Protein AF-A0A0Q6GQY9-F1 (afdb_monomer_lite)

Structure (mmCIF, N/CA/C/O backbone):
data_AF-A0A0Q6GQY9-F1
#
_entry.id   AF-A0A0Q6GQY9-F1
#
loop_
_atom_site.group_PDB
_atom_site.id
_atom_site.type_symbol
_atom_site.label_atom_id
_atom_site.label_alt_id
_atom_site.label_comp_id
_atom_site.label_asym_id
_atom_site.label_entity_id
_atom_site.label_seq_id
_atom_site.pdbx_PDB_ins_code
_atom_site.Cartn_x
_atom_site.Cartn_y
_atom_site.Cartn_z
_atom_site.occupancy
_atom_site.B_iso_or_equiv
_atom_site.auth_seq_id
_atom_site.auth_comp_id
_atom_site.auth_asym_id
_atom_site.auth_atom_id
_atom_site.pdbx_PDB_model_num
ATOM 1 N N . MET A 1 1 ? 18.303 17.965 27.113 1.00 44.97 1 MET A N 1
ATOM 2 C CA . MET A 1 1 ? 17.657 16.749 26.584 1.00 44.97 1 MET A CA 1
ATOM 3 C C . MET A 1 1 ? 16.379 16.577 27.371 1.00 44.97 1 MET A C 1
ATOM 5 O O . MET A 1 1 ? 16.443 16.211 28.535 1.00 44.97 1 MET A O 1
ATOM 9 N N . SER A 1 2 ? 15.270 17.053 26.813 1.00 42.22 2 SER A N 1
ATOM 10 C CA . SER A 1 2 ? 13.967 17.079 27.483 1.00 42.22 2 SER A CA 1
ATOM 11 C C . SER A 1 2 ? 13.309 15.706 27.412 1.00 42.22 2 SER A C 1
ATOM 13 O O . SER A 1 2 ? 13.347 15.083 26.358 1.00 42.22 2 SER A O 1
ATOM 15 N N . GLU A 1 3 ? 12.644 15.287 28.491 1.00 40.72 3 GLU A N 1
ATOM 16 C CA . GLU A 1 3 ? 11.861 14.038 28.625 1.00 40.72 3 GLU A CA 1
ATOM 17 C C . GLU A 1 3 ? 10.827 13.794 27.499 1.00 40.72 3 GLU A C 1
ATOM 19 O O . GLU A 1 3 ? 10.314 12.689 27.344 1.00 40.72 3 GLU A O 1
ATOM 24 N N . LEU A 1 4 ? 10.549 14.807 26.673 1.00 41.34 4 LEU A N 1
ATOM 25 C CA . LEU A 1 4 ? 9.731 14.721 25.461 1.00 41.34 4 LEU A CA 1
ATOM 26 C C . LEU A 1 4 ? 10.376 13.915 24.322 1.00 41.34 4 LEU A C 1
ATOM 28 O O . LEU A 1 4 ? 9.642 13.316 23.539 1.00 41.34 4 LEU A O 1
ATOM 32 N N . ASP A 1 5 ? 11.709 13.863 24.240 1.00 36.25 5 ASP A N 1
ATOM 33 C CA . ASP A 1 5 ? 12.399 13.062 23.218 1.00 36.25 5 ASP A CA 1
ATOM 34 C C . ASP A 1 5 ? 12.274 11.559 23.518 1.00 36.25 5 ASP A C 1
ATOM 36 O O . ASP A 1 5 ? 12.108 10.752 22.606 1.00 36.25 5 ASP A O 1
ATOM 40 N N . THR A 1 6 ? 12.232 11.184 24.800 1.00 40.25 6 THR A N 1
ATOM 41 C CA . THR A 1 6 ? 12.123 9.786 25.241 1.00 40.25 6 THR A CA 1
ATOM 42 C C . THR A 1 6 ? 10.719 9.211 25.012 1.00 40.25 6 THR A C 1
ATOM 44 O O . THR A 1 6 ? 10.574 8.058 24.616 1.00 40.25 6 THR A O 1
ATOM 47 N N . ILE A 1 7 ? 9.661 10.021 25.157 1.00 40.66 7 ILE A N 1
ATOM 48 C CA . ILE A 1 7 ? 8.266 9.582 24.922 1.00 40.66 7 ILE A CA 1
ATOM 49 C C . ILE A 1 7 ? 7.968 9.405 23.415 1.00 40.66 7 ILE A C 1
ATOM 51 O O . ILE A 1 7 ? 7.044 8.680 23.022 1.00 40.66 7 ILE A O 1
ATOM 55 N N . MET A 1 8 ? 8.766 10.028 22.540 1.00 41.31 8 MET A N 1
ATOM 56 C CA . MET A 1 8 ? 8.673 9.837 21.089 1.00 41.31 8 MET A CA 1
ATOM 57 C C . MET A 1 8 ? 9.398 8.578 20.589 1.00 41.31 8 MET A C 1
ATOM 59 O O . MET A 1 8 ? 9.052 8.083 19.513 1.00 41.31 8 MET A O 1
ATOM 63 N N . GLU A 1 9 ? 10.341 8.026 21.358 1.00 39.34 9 GLU A N 1
ATOM 64 C CA . GLU A 1 9 ? 11.052 6.789 21.007 1.00 39.34 9 GLU A CA 1
ATOM 65 C C . GLU A 1 9 ? 10.210 5.522 21.240 1.00 39.34 9 GLU A C 1
ATOM 67 O O . GLU A 1 9 ? 10.347 4.553 20.493 1.00 39.34 9 GLU A O 1
ATOM 72 N N . GLU A 1 10 ? 9.266 5.534 22.185 1.00 37.84 10 GLU A N 1
ATOM 73 C CA . GLU A 1 10 ? 8.525 4.325 22.587 1.00 37.84 10 GLU A CA 1
ATOM 74 C C . GLU A 1 10 ? 7.324 3.954 21.694 1.00 37.84 10 GLU A C 1
ATOM 76 O O . GLU A 1 10 ? 6.734 2.889 21.860 1.00 37.84 10 GLU A O 1
ATOM 81 N N . ASN A 1 11 ? 6.952 4.779 20.709 1.00 40.91 11 ASN A N 1
ATOM 82 C CA . ASN A 1 11 ? 5.720 4.566 19.929 1.00 40.91 11 ASN A CA 1
ATOM 83 C C . ASN A 1 11 ? 5.918 4.033 18.500 1.00 40.91 11 ASN A C 1
ATOM 85 O O . ASN A 1 11 ? 4.963 4.008 17.718 1.00 40.91 11 ASN A O 1
ATOM 89 N N . MET A 1 12 ? 7.126 3.607 18.123 1.00 41.91 12 MET A N 1
ATOM 90 C CA . MET A 1 12 ? 7.373 3.079 16.780 1.00 41.91 12 MET A CA 1
ATOM 91 C C . MET A 1 12 ? 7.487 1.560 16.774 1.00 41.91 12 MET A C 1
ATOM 93 O O . MET A 1 12 ? 8.549 0.986 16.998 1.00 41.91 12 MET A O 1
ATOM 97 N N . VAL A 1 13 ? 6.383 0.913 16.400 1.00 39.84 13 VAL A N 1
ATOM 98 C CA . VAL A 1 13 ? 6.387 -0.464 15.902 1.00 39.84 13 VAL A CA 1
ATOM 99 C C . VAL A 1 13 ? 7.125 -0.478 14.557 1.00 39.84 13 VAL A C 1
ATOM 101 O O . VAL A 1 13 ? 6.525 -0.426 13.487 1.00 39.84 13 VAL A O 1
ATOM 104 N N . CYS A 1 14 ? 8.456 -0.533 14.607 1.00 39.75 14 CYS A N 1
ATOM 105 C CA . CYS A 1 14 ? 9.290 -0.999 13.503 1.00 39.75 14 CYS A CA 1
ATOM 106 C C . CYS A 1 14 ? 9.229 -2.531 13.471 1.00 39.75 14 CYS A C 1
ATOM 108 O O . CYS A 1 14 ? 10.196 -3.213 13.793 1.00 39.75 14 CYS A O 1
ATOM 110 N N . ALA A 1 15 ? 8.073 -3.080 13.105 1.00 36.28 15 ALA A N 1
ATOM 111 C CA . ALA A 1 15 ? 8.015 -4.444 12.613 1.00 36.28 15 ALA A CA 1
ATOM 112 C C . ALA A 1 15 ? 8.167 -4.370 11.092 1.00 36.28 15 ALA A C 1
ATOM 114 O O . ALA A 1 15 ? 7.357 -3.743 10.408 1.00 36.28 15 ALA A O 1
ATOM 115 N N . THR A 1 16 ? 9.208 -4.995 10.551 1.00 36.69 16 THR A N 1
ATOM 116 C CA . THR A 1 16 ? 9.243 -5.350 9.131 1.00 36.69 16 THR A CA 1
ATOM 117 C C . THR A 1 16 ? 8.150 -6.394 8.925 1.00 36.69 16 THR A C 1
ATOM 119 O O . THR A 1 16 ? 8.356 -7.587 9.141 1.00 36.69 16 THR A O 1
ATOM 122 N N . VAL A 1 17 ? 6.934 -5.939 8.631 1.00 42.16 17 VAL A N 1
ATOM 123 C CA . VAL A 1 17 ? 5.772 -6.812 8.484 1.00 42.16 17 VAL A CA 1
ATOM 124 C C . VAL A 1 17 ? 5.821 -7.436 7.090 1.00 42.16 17 VAL A C 1
ATOM 126 O O . VAL A 1 17 ? 5.233 -6.921 6.149 1.00 42.16 17 VAL A O 1
ATOM 129 N N . HIS A 1 18 ? 6.494 -8.581 6.960 1.00 43.84 18 HIS A N 1
ATOM 130 C CA . HIS A 1 18 ? 6.278 -9.524 5.852 1.00 43.84 18 HIS A CA 1
ATOM 131 C C . HIS A 1 18 ? 4.963 -10.300 6.052 1.00 43.84 18 HIS A C 1
ATOM 133 O O . HIS A 1 18 ? 4.928 -11.523 5.938 1.00 43.84 18 HIS A O 1
ATOM 139 N N . ALA A 1 19 ? 3.888 -9.615 6.440 1.00 52.69 19 ALA A N 1
ATOM 140 C CA . ALA A 1 19 ? 2.579 -10.238 6.559 1.00 52.69 19 ALA A CA 1
ATOM 141 C C . ALA A 1 19 ? 1.789 -9.985 5.278 1.00 52.69 19 ALA A C 1
ATOM 143 O O . ALA A 1 19 ? 1.907 -8.917 4.674 1.00 52.69 19 ALA A O 1
ATOM 144 N N . GLN A 1 20 ? 0.974 -10.967 4.887 1.00 67.25 20 GLN A N 1
ATOM 145 C CA . GLN A 1 20 ? 0.004 -10.811 3.803 1.00 67.25 20 GLN A CA 1
ATOM 146 C C . GLN A 1 20 ? -0.780 -9.511 4.002 1.00 67.25 20 GLN A C 1
ATOM 148 O O . GLN A 1 20 ? -1.093 -9.141 5.138 1.00 67.25 20 GLN A O 1
ATOM 153 N N . HIS A 1 21 ? -1.121 -8.817 2.919 1.00 77.88 21 HIS A N 1
ATOM 154 C CA . HIS A 1 21 ? -1.737 -7.488 2.999 1.00 77.88 21 HIS A CA 1
ATOM 155 C C . HIS A 1 21 ? -3.007 -7.472 3.877 1.00 77.88 21 HIS A C 1
ATOM 157 O O . HIS A 1 21 ? -3.251 -6.500 4.593 1.00 77.88 21 HIS A O 1
ATOM 163 N N . ALA A 1 22 ? -3.755 -8.580 3.930 1.00 69.25 22 ALA A N 1
ATOM 164 C CA . ALA A 1 22 ? -4.897 -8.771 4.831 1.00 69.25 22 ALA A CA 1
ATOM 165 C C . ALA A 1 22 ? -4.525 -8.743 6.333 1.00 69.25 22 ALA A C 1
ATOM 167 O O . ALA A 1 22 ? -5.237 -8.154 7.155 1.00 69.25 22 ALA A O 1
ATOM 168 N N . ALA A 1 23 ? -3.391 -9.336 6.710 1.00 73.00 23 ALA A N 1
ATOM 169 C CA . ALA A 1 23 ? -2.864 -9.267 8.070 1.00 73.00 23 ALA A CA 1
ATOM 170 C C . ALA A 1 23 ? -2.389 -7.844 8.400 1.00 73.00 23 ALA A C 1
ATOM 172 O O . ALA A 1 23 ? -2.693 -7.331 9.476 1.00 73.00 23 ALA A O 1
ATOM 173 N N . THR A 1 24 ? -1.757 -7.151 7.448 1.00 79.56 24 THR A N 1
ATOM 174 C CA . THR A 1 24 ? -1.402 -5.728 7.591 1.00 79.56 24 THR A CA 1
ATOM 175 C C . THR A 1 24 ? -2.646 -4.855 7.785 1.00 79.56 24 THR A C 1
ATOM 177 O O . THR A 1 24 ? -2.669 -4.008 8.678 1.00 79.56 24 THR A O 1
ATOM 180 N N . ALA A 1 25 ? -3.728 -5.103 7.038 1.00 78.00 25 ALA A N 1
ATOM 181 C CA . ALA A 1 25 ? -4.999 -4.401 7.215 1.00 78.00 25 ALA A CA 1
ATOM 182 C C . ALA A 1 25 ? -5.585 -4.602 8.621 1.00 78.00 25 ALA A C 1
ATOM 184 O O . ALA A 1 25 ? -6.103 -3.658 9.220 1.00 78.00 25 ALA A O 1
ATOM 185 N N . THR A 1 26 ? -5.485 -5.822 9.151 1.00 80.19 26 THR A N 1
ATOM 186 C CA . THR A 1 26 ? -5.951 -6.175 10.499 1.00 80.19 26 THR A CA 1
ATOM 187 C C . THR A 1 26 ? -5.130 -5.462 11.569 1.00 80.19 26 THR A C 1
ATOM 189 O O . THR A 1 26 ? -5.703 -4.864 12.479 1.00 80.19 26 THR A O 1
ATOM 192 N N . THR A 1 27 ? -3.805 -5.431 11.419 1.00 80.88 27 THR A N 1
ATOM 193 C CA . THR A 1 27 ? -2.904 -4.685 12.308 1.00 80.88 27 THR A CA 1
ATOM 194 C C . THR A 1 27 ? -3.214 -3.191 12.300 1.00 80.88 27 THR A C 1
ATOM 196 O O . THR A 1 27 ? -3.293 -2.579 13.362 1.00 80.88 27 THR A O 1
ATOM 199 N N . ILE A 1 28 ? -3.467 -2.599 11.128 1.00 81.38 28 ILE A N 1
ATOM 200 C CA . ILE A 1 28 ? -3.863 -1.187 11.030 1.00 81.38 28 ILE A CA 1
ATOM 201 C C . ILE A 1 28 ? -5.198 -0.947 11.743 1.00 81.38 28 ILE A C 1
ATOM 203 O O . ILE A 1 28 ? -5.320 0.021 12.485 1.00 81.38 28 ILE A O 1
ATOM 207 N N . ARG A 1 29 ? -6.194 -1.828 11.583 1.00 79.06 29 ARG A N 1
ATOM 208 C CA . ARG A 1 29 ? -7.480 -1.704 12.298 1.00 79.06 29 ARG A CA 1
ATOM 209 C C . ARG A 1 29 ? -7.309 -1.795 13.810 1.00 79.06 29 ARG A C 1
ATOM 211 O O . ARG A 1 29 ? -7.881 -0.976 14.522 1.00 79.06 29 ARG A O 1
ATOM 218 N N . ALA A 1 30 ? -6.512 -2.749 14.288 1.00 79.44 30 ALA A N 1
ATOM 219 C CA . ALA A 1 30 ? -6.199 -2.883 15.708 1.00 79.44 30 ALA A CA 1
ATOM 220 C C . ALA A 1 30 ? -5.490 -1.627 16.241 1.00 79.44 30 ALA A C 1
ATOM 222 O O . ALA A 1 30 ? -5.863 -1.112 17.292 1.00 79.44 30 ALA A O 1
ATOM 223 N N . TYR A 1 31 ? -4.540 -1.079 15.476 1.00 74.06 31 TYR A N 1
ATOM 224 C CA . TYR A 1 31 ? -3.871 0.180 15.799 1.00 74.06 31 TYR A CA 1
ATOM 225 C C . TYR A 1 31 ? -4.860 1.350 15.885 1.00 74.06 31 TYR A C 1
ATOM 227 O O . TYR A 1 31 ? -4.841 2.095 16.857 1.00 74.06 31 TYR A O 1
ATOM 235 N N . LEU A 1 32 ? -5.758 1.504 14.909 1.00 74.19 32 LEU A N 1
ATOM 236 C CA . LEU A 1 32 ? -6.766 2.570 14.913 1.00 74.19 32 LEU A CA 1
ATOM 237 C C . LEU A 1 32 ? -7.766 2.437 16.069 1.00 74.19 32 LEU A C 1
ATOM 239 O O . LEU A 1 32 ? -8.248 3.451 16.558 1.00 74.19 32 LEU A O 1
ATOM 243 N N . ALA A 1 33 ? -8.084 1.212 16.495 1.00 71.12 33 ALA A N 1
ATOM 244 C CA . ALA A 1 33 ? -8.962 0.962 17.636 1.00 71.12 33 ALA A CA 1
ATOM 245 C C . ALA A 1 33 ? -8.277 1.258 18.983 1.00 71.12 33 ALA A C 1
ATOM 247 O O . ALA A 1 33 ? -8.936 1.710 19.916 1.00 71.12 33 ALA A O 1
ATOM 248 N N . ALA A 1 34 ? -6.966 1.010 19.084 1.00 70.88 34 ALA A N 1
ATOM 249 C CA . ALA A 1 34 ? -6.174 1.255 20.290 1.00 70.88 34 ALA A CA 1
ATOM 250 C C . ALA A 1 34 ? -5.635 2.696 20.396 1.00 70.88 34 ALA A C 1
ATOM 252 O O . ALA A 1 34 ? -5.304 3.155 21.489 1.00 70.88 34 ALA A O 1
ATOM 253 N N . HIS A 1 35 ? -5.527 3.413 19.274 1.00 72.31 35 HIS A N 1
ATOM 254 C CA . HIS A 1 35 ? -4.901 4.732 19.182 1.00 72.31 35 HIS A CA 1
ATOM 255 C C . HIS A 1 35 ? -5.790 5.765 18.461 1.00 72.31 35 HIS A C 1
ATOM 257 O O . HIS A 1 35 ? -6.995 5.614 18.302 1.00 72.31 35 HIS A O 1
ATOM 263 N N . ARG A 1 36 ? -5.170 6.880 18.064 1.00 64.38 36 ARG A N 1
ATOM 264 C CA . ARG A 1 36 ? -5.758 8.029 17.368 1.00 64.38 36 ARG A CA 1
ATOM 265 C C . ARG A 1 36 ? -6.047 7.689 15.890 1.00 64.38 36 ARG A C 1
ATOM 267 O O . ARG A 1 36 ? -5.093 7.432 15.149 1.00 64.38 36 ARG A O 1
ATOM 274 N N . PRO A 1 37 ? -7.315 7.707 15.432 1.00 60.66 37 PRO A N 1
ATOM 275 C CA . PRO A 1 37 ? -7.682 7.345 14.059 1.00 60.66 37 PRO A CA 1
ATOM 276 C C . PRO A 1 37 ? -7.248 8.373 13.000 1.00 60.66 37 PRO A C 1
ATOM 278 O O . PRO A 1 37 ? -7.272 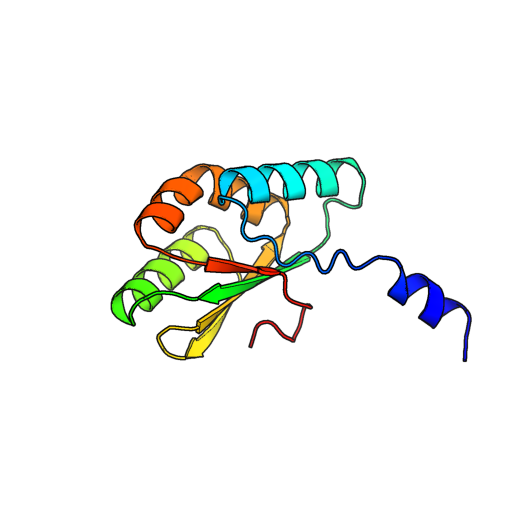8.085 11.805 1.00 60.66 37 PRO A O 1
ATOM 281 N N . ASP A 1 38 ? -6.837 9.563 13.436 1.00 65.44 38 ASP A N 1
ATOM 282 C CA . ASP A 1 38 ? -6.373 10.694 12.631 1.00 65.44 38 ASP A CA 1
ATOM 283 C C . ASP A 1 38 ? -4.900 10.594 12.204 1.00 65.44 38 ASP A C 1
ATOM 285 O O . ASP A 1 38 ? -4.403 11.460 11.483 1.00 65.44 38 ASP A O 1
ATOM 289 N N . ARG A 1 39 ? -4.177 9.539 12.605 1.00 72.56 39 ARG A N 1
ATOM 290 C CA . ARG A 1 39 ? -2.771 9.392 12.218 1.00 72.56 39 ARG A CA 1
ATOM 291 C C . ARG A 1 39 ? -2.609 9.004 10.750 1.00 72.56 39 ARG A C 1
ATOM 293 O O . ARG A 1 39 ? -3.160 8.018 10.256 1.00 72.56 39 ARG A O 1
ATOM 300 N N . ILE A 1 40 ? -1.771 9.787 10.083 1.00 85.31 40 ILE A N 1
ATOM 301 C CA . ILE A 1 40 ? -1.240 9.501 8.759 1.00 85.31 40 ILE A CA 1
ATOM 302 C C . ILE A 1 40 ? -0.183 8.397 8.871 1.00 85.31 40 ILE A C 1
ATOM 304 O O . ILE A 1 40 ? 0.720 8.473 9.705 1.00 85.31 40 ILE A O 1
ATOM 308 N N . LEU A 1 41 ? -0.302 7.381 8.021 1.00 86.50 41 LEU A N 1
ATOM 309 C CA . LEU A 1 41 ? 0.644 6.281 7.885 1.00 86.50 41 LEU A CA 1
ATOM 310 C C . LEU A 1 41 ? 1.365 6.385 6.544 1.00 86.50 41 LEU A C 1
ATOM 312 O O . LEU A 1 41 ? 0.759 6.720 5.519 1.00 86.50 41 LEU A O 1
ATOM 316 N N . SER A 1 42 ? 2.646 6.034 6.557 1.00 88.81 42 SER A N 1
ATOM 317 C CA . SER A 1 42 ? 3.488 6.003 5.369 1.00 88.81 42 SER A CA 1
ATOM 318 C C . SER A 1 42 ? 4.041 4.600 5.146 1.00 88.81 42 SER A C 1
ATOM 320 O O . SER A 1 42 ? 4.456 3.930 6.091 1.00 88.81 42 SER A O 1
ATOM 322 N N . PHE A 1 43 ? 4.081 4.177 3.885 1.00 89.12 43 PHE A N 1
ATOM 323 C CA . PHE A 1 43 ? 4.674 2.913 3.463 1.00 89.12 43 PHE A CA 1
ATOM 324 C C . PHE A 1 43 ? 5.630 3.140 2.294 1.00 89.12 43 PHE A C 1
ATOM 326 O O . PHE A 1 43 ? 5.384 3.980 1.427 1.00 89.12 43 PHE A O 1
ATOM 333 N N . LYS A 1 44 ? 6.713 2.364 2.270 1.00 90.38 44 LYS A N 1
ATOM 334 C CA . LYS A 1 44 ? 7.490 2.088 1.063 1.00 90.38 44 LYS A CA 1
ATOM 335 C C . LYS A 1 44 ? 6.856 0.904 0.356 1.00 90.38 44 LYS A C 1
ATOM 337 O O . LYS A 1 44 ? 6.601 -0.121 0.988 1.00 90.38 44 LYS A O 1
ATOM 342 N N . ILE A 1 45 ? 6.622 1.058 -0.935 1.00 91.56 45 ILE A N 1
ATOM 343 C CA . ILE A 1 45 ? 6.059 0.042 -1.805 1.00 91.56 45 ILE A CA 1
ATOM 344 C C . ILE A 1 45 ? 7.112 -0.351 -2.836 1.00 91.56 45 ILE A C 1
ATOM 346 O O . ILE A 1 45 ? 7.586 0.494 -3.599 1.00 91.56 45 ILE A O 1
ATOM 350 N N . SER A 1 46 ? 7.460 -1.633 -2.853 1.00 91.75 46 SER A N 1
ATOM 351 C CA . SER A 1 46 ? 8.359 -2.228 -3.839 1.00 91.75 46 SER A CA 1
ATOM 352 C C . SER A 1 46 ? 7.559 -3.090 -4.804 1.00 91.75 46 SER A C 1
ATOM 354 O O . SER A 1 46 ? 6.718 -3.883 -4.383 1.00 91.75 46 SER A O 1
ATOM 356 N N . THR A 1 47 ? 7.835 -2.951 -6.095 1.00 92.56 47 THR A N 1
ATOM 357 C CA . THR A 1 47 ? 7.180 -3.713 -7.168 1.00 92.56 47 THR A CA 1
ATOM 358 C C . THR A 1 47 ? 8.213 -4.531 -7.951 1.00 92.56 47 THR A C 1
ATOM 360 O O . THR A 1 47 ? 9.390 -4.166 -7.958 1.00 92.56 47 THR A O 1
ATOM 363 N N . PRO A 1 48 ? 7.826 -5.647 -8.599 1.00 91.12 48 PRO A N 1
ATOM 364 C CA . PRO A 1 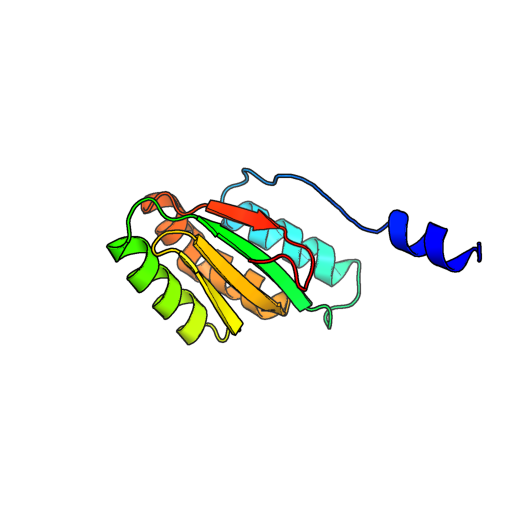48 ? 8.774 -6.526 -9.293 1.00 91.12 48 PRO A CA 1
ATOM 365 C C . PRO A 1 48 ? 9.214 -6.009 -10.672 1.00 91.12 48 PRO A C 1
ATOM 367 O O . PRO A 1 48 ? 10.194 -6.506 -11.222 1.00 91.12 48 PRO A 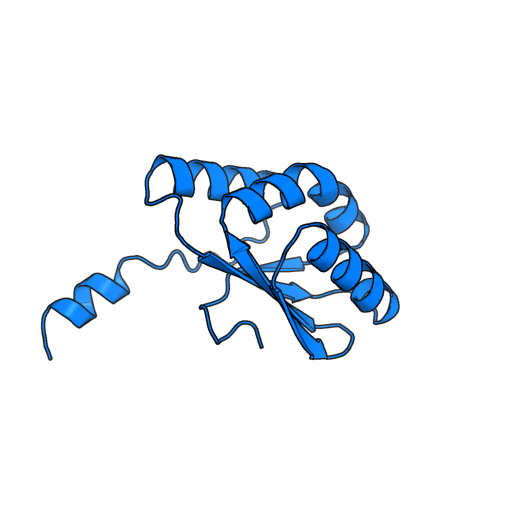O 1
ATOM 370 N N . SER A 1 49 ? 8.519 -5.020 -11.241 1.00 92.88 49 SER A N 1
ATOM 371 C CA . SER A 1 49 ? 8.863 -4.400 -12.525 1.00 92.88 49 SER A CA 1
ATOM 372 C C . SER A 1 49 ? 8.318 -2.974 -12.627 1.00 92.88 49 SER A C 1
ATOM 374 O O . SER A 1 49 ? 7.435 -2.588 -11.864 1.00 92.88 49 SER A O 1
ATOM 376 N N . ALA A 1 50 ? 8.813 -2.199 -13.598 1.00 91.81 50 ALA A N 1
ATOM 377 C CA . ALA A 1 50 ? 8.335 -0.839 -13.860 1.00 91.81 50 ALA A CA 1
ATOM 378 C C . ALA A 1 50 ? 6.845 -0.791 -14.251 1.00 91.81 50 ALA A C 1
ATOM 380 O O . ALA A 1 50 ? 6.118 0.064 -13.755 1.00 91.81 50 ALA A O 1
ATOM 381 N N . ASP A 1 51 ? 6.368 -1.745 -15.059 1.00 94.06 51 ASP A N 1
ATOM 382 C CA . ASP A 1 51 ? 4.948 -1.830 -15.440 1.00 94.06 51 ASP A CA 1
ATOM 383 C C . ASP A 1 51 ? 4.049 -2.055 -14.217 1.00 94.06 51 ASP A C 1
ATOM 385 O O . ASP A 1 51 ? 2.972 -1.467 -14.098 1.00 94.06 51 ASP A O 1
ATOM 389 N N . MET A 1 52 ? 4.507 -2.887 -13.275 1.00 93.38 52 MET A N 1
ATOM 390 C CA . MET A 1 52 ? 3.812 -3.083 -12.003 1.00 93.38 52 MET A CA 1
ATOM 391 C C . MET A 1 52 ? 3.922 -1.849 -11.106 1.00 93.38 52 MET A C 1
ATOM 393 O O . MET A 1 52 ? 2.980 -1.560 -10.375 1.00 93.38 52 MET A O 1
ATOM 397 N N . GLY A 1 53 ? 5.020 -1.094 -11.191 1.00 92.50 53 GLY A N 1
ATOM 398 C CA . GLY A 1 53 ? 5.154 0.231 -10.589 1.00 92.50 53 GLY A CA 1
ATOM 399 C C . GLY A 1 53 ? 4.074 1.197 -11.077 1.00 92.50 53 GLY A C 1
ATOM 400 O O . GLY A 1 53 ? 3.356 1.781 -10.270 1.00 92.50 53 GLY A O 1
ATOM 401 N N . ASP A 1 54 ? 3.884 1.306 -12.392 1.00 94.44 54 ASP A N 1
ATOM 402 C CA . ASP A 1 54 ? 2.858 2.166 -12.997 1.00 94.44 54 ASP A CA 1
ATOM 403 C C . ASP A 1 54 ? 1.434 1.733 -12.661 1.00 94.44 54 ASP A C 1
ATOM 405 O O . ASP A 1 54 ? 0.557 2.577 -12.456 1.00 94.44 54 ASP A O 1
ATOM 409 N N . TRP A 1 55 ? 1.189 0.426 -12.611 1.00 94.44 55 TRP A N 1
ATOM 410 C CA . TRP A 1 55 ? -0.090 -0.115 -12.172 1.00 94.44 55 TRP A CA 1
ATOM 411 C C . TRP A 1 55 ? -0.350 0.184 -10.689 1.00 94.44 55 TRP A C 1
ATOM 413 O O . TRP A 1 55 ? -1.413 0.696 -10.336 1.00 94.44 55 TRP A O 1
ATOM 423 N N . CYS A 1 56 ? 0.637 -0.079 -9.829 1.00 93.25 56 CYS A N 1
ATOM 424 C CA . CYS A 1 56 ? 0.531 0.140 -8.391 1.00 93.25 56 CYS A CA 1
ATOM 425 C C . CYS A 1 56 ? 0.350 1.623 -8.059 1.00 93.25 56 CYS A C 1
ATOM 427 O O . CYS A 1 56 ? -0.406 1.961 -7.154 1.00 93.25 56 CYS A O 1
ATOM 429 N N . GLU A 1 57 ? 1.012 2.517 -8.791 1.00 93.81 57 GLU A N 1
ATOM 430 C CA . GLU A 1 57 ? 0.839 3.954 -8.614 1.00 93.81 57 GLU A CA 1
ATOM 431 C C . GLU A 1 57 ? -0.602 4.393 -8.873 1.00 93.81 57 GLU A C 1
ATOM 433 O O . GLU A 1 57 ? -1.175 5.114 -8.059 1.00 93.81 57 GLU A O 1
ATOM 438 N N . ARG A 1 58 ? -1.214 3.914 -9.963 1.00 94.94 58 ARG A N 1
ATOM 439 C CA . ARG A 1 58 ? -2.618 4.218 -10.276 1.00 94.94 58 ARG A CA 1
ATOM 440 C C . ARG A 1 58 ? -3.553 3.687 -9.198 1.00 94.94 58 ARG A C 1
ATOM 442 O O . ARG A 1 58 ? -4.381 4.435 -8.696 1.00 94.94 58 ARG A O 1
ATOM 449 N N . LEU A 1 59 ? -3.352 2.436 -8.782 1.00 94.50 59 LEU A N 1
ATOM 450 C CA . LEU A 1 59 ? -4.126 1.813 -7.708 1.00 94.50 59 LEU A CA 1
ATOM 451 C C . LEU A 1 59 ? -4.093 2.641 -6.412 1.00 94.50 59 LEU A C 1
ATOM 453 O O . LEU A 1 59 ? -5.119 2.850 -5.768 1.00 94.50 59 LEU A O 1
ATOM 457 N N . LEU A 1 60 ? -2.904 3.113 -6.030 1.00 94.31 60 LEU A N 1
ATOM 458 C CA . LEU A 1 60 ? -2.702 3.940 -4.842 1.00 94.31 60 LEU A CA 1
ATOM 459 C C . LEU A 1 60 ? -3.366 5.317 -4.998 1.00 94.31 60 LEU A C 1
ATOM 461 O O . LEU A 1 60 ? -4.020 5.787 -4.066 1.00 94.31 60 LEU A O 1
ATOM 465 N N . ALA A 1 61 ? -3.242 5.944 -6.170 1.00 93.88 61 ALA A N 1
ATOM 466 C CA . ALA A 1 61 ? -3.821 7.254 -6.451 1.00 93.88 61 ALA A CA 1
ATOM 467 C C . ALA A 1 61 ? -5.355 7.210 -6.397 1.00 93.88 61 ALA A C 1
ATOM 469 O O . ALA A 1 61 ? -5.970 8.055 -5.746 1.00 93.88 61 ALA A O 1
ATOM 470 N N . ASP A 1 62 ? -5.959 6.183 -7.000 1.00 94.69 62 ASP A N 1
ATOM 471 C CA . ASP A 1 62 ? -7.411 5.970 -7.021 1.00 94.69 62 ASP A CA 1
ATOM 472 C C . ASP A 1 62 ? -7.979 5.745 -5.611 1.00 94.69 62 ASP A C 1
ATOM 474 O O . ASP A 1 62 ? -9.105 6.142 -5.306 1.00 94.69 62 ASP A O 1
ATOM 478 N N . ALA A 1 63 ? -7.181 5.159 -4.715 1.00 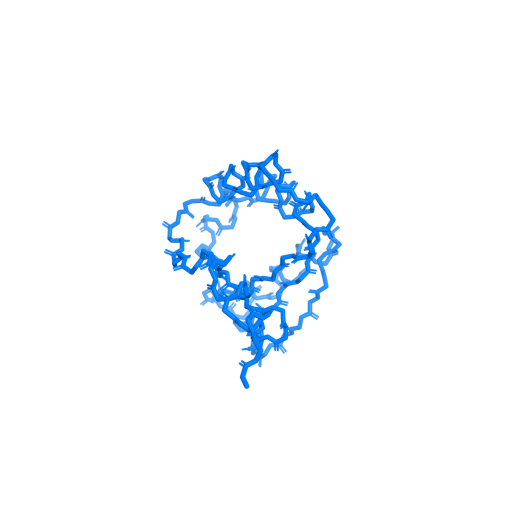91.81 63 ALA A N 1
ATOM 479 C CA . ALA A 1 63 ? -7.530 4.995 -3.308 1.00 91.81 63 ALA A CA 1
ATOM 480 C C . ALA A 1 63 ? -7.338 6.273 -2.466 1.00 91.81 63 ALA A C 1
ATOM 482 O O . ALA A 1 63 ? -7.661 6.273 -1.276 1.00 91.81 63 ALA A O 1
ATOM 483 N N . GLY A 1 64 ? -6.828 7.361 -3.051 1.00 92.56 64 GLY A N 1
ATOM 484 C CA . GLY A 1 64 ? -6.563 8.622 -2.356 1.00 92.56 64 GLY A CA 1
ATOM 485 C C . GLY A 1 64 ? -5.256 8.628 -1.558 1.00 92.56 64 GLY A C 1
ATOM 486 O O . GLY A 1 64 ? -5.125 9.386 -0.594 1.00 92.56 64 GLY A O 1
ATOM 487 N N . VAL A 1 65 ? -4.291 7.779 -1.921 1.00 93.62 65 VAL A N 1
ATOM 488 C CA . VAL A 1 65 ? -2.953 7.777 -1.319 1.00 93.62 65 VAL A CA 1
ATOM 489 C C . VAL A 1 65 ? -2.101 8.868 -1.966 1.00 93.62 65 VAL A C 1
ATOM 491 O O . VAL A 1 65 ? -1.985 8.942 -3.187 1.00 93.62 65 VAL A O 1
ATOM 494 N N . SER A 1 66 ? -1.457 9.700 -1.146 1.00 93.44 66 SER A N 1
ATOM 495 C CA . SER A 1 66 ? -0.454 10.649 -1.630 1.00 93.44 66 SER A CA 1
ATOM 496 C C . SER A 1 66 ? 0.826 9.903 -1.992 1.00 93.44 66 SER A C 1
ATOM 498 O O . SER A 1 66 ? 1.378 9.168 -1.166 1.00 93.44 66 SER A O 1
ATOM 500 N N . ILE A 1 67 ? 1.282 10.082 -3.229 1.00 92.75 67 ILE A N 1
ATOM 501 C CA . ILE A 1 67 ? 2.350 9.290 -3.835 1.00 92.75 67 ILE A CA 1
ATOM 502 C C . ILE A 1 67 ? 3.611 10.124 -4.020 1.00 92.75 67 ILE A C 1
ATOM 504 O O . ILE A 1 67 ? 3.573 11.275 -4.456 1.00 92.75 67 ILE A O 1
ATOM 508 N N . ARG A 1 68 ? 4.754 9.494 -3.761 1.00 89.88 68 ARG A N 1
ATOM 509 C CA . ARG A 1 68 ? 6.072 9.986 -4.149 1.00 89.88 68 ARG A CA 1
ATOM 510 C C . ARG A 1 68 ? 6.861 8.860 -4.801 1.00 89.88 68 ARG A C 1
ATOM 512 O O . ARG A 1 68 ? 7.279 7.932 -4.118 1.00 89.88 68 ARG A O 1
ATOM 519 N N . ARG A 1 69 ? 7.097 8.941 -6.107 1.00 86.44 69 ARG A N 1
ATOM 520 C CA . ARG A 1 69 ? 7.927 7.959 -6.815 1.00 86.44 69 ARG A CA 1
ATOM 521 C C . ARG A 1 69 ? 9.412 8.280 -6.623 1.00 86.44 69 ARG A C 1
ATOM 523 O O . ARG A 1 69 ? 9.838 9.395 -6.918 1.00 86.44 69 ARG A O 1
ATOM 530 N N . THR A 1 70 ? 10.191 7.303 -6.160 1.00 84.44 70 THR A N 1
ATOM 531 C CA . THR A 1 70 ? 11.660 7.420 -6.055 1.00 84.44 70 THR A CA 1
ATOM 532 C C . THR A 1 70 ? 12.351 6.753 -7.238 1.00 84.44 70 THR A C 1
ATOM 534 O O 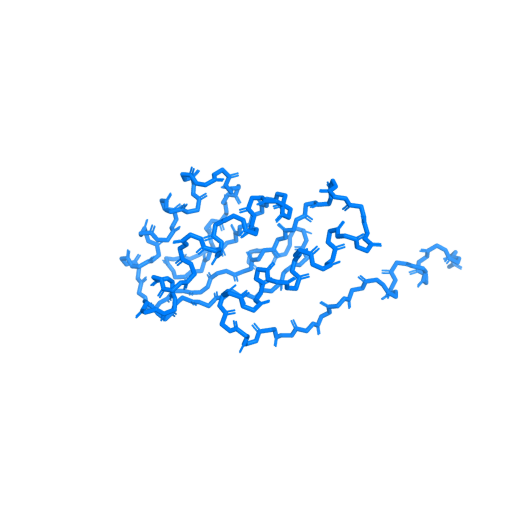. THR A 1 70 ? 13.365 7.241 -7.731 1.00 84.44 70 THR A O 1
ATOM 537 N N . SER A 1 71 ? 11.803 5.637 -7.719 1.00 88.62 71 SER A N 1
ATOM 538 C CA . SER A 1 71 ? 12.281 4.936 -8.911 1.00 88.62 71 SER A CA 1
ATOM 539 C C . SER A 1 71 ? 11.111 4.223 -9.600 1.00 88.62 71 SER A C 1
ATOM 541 O O . SER A 1 71 ? 10.034 4.135 -9.010 1.00 88.62 71 SER A O 1
ATOM 543 N N . PRO A 1 72 ? 11.288 3.676 -10.817 1.00 88.31 72 PRO A N 1
ATOM 544 C CA . PRO A 1 72 ? 10.224 2.938 -11.502 1.00 88.31 72 PRO A CA 1
ATOM 545 C C . PRO A 1 72 ? 9.639 1.771 -10.695 1.00 88.31 72 PRO A C 1
ATOM 547 O O . PRO A 1 72 ? 8.518 1.362 -10.956 1.00 88.31 72 PRO A O 1
ATOM 550 N N . MET A 1 73 ? 10.386 1.235 -9.724 1.00 90.62 73 MET A N 1
ATOM 551 C CA . MET A 1 73 ? 9.974 0.079 -8.922 1.00 90.62 73 MET A CA 1
ATOM 552 C C . MET A 1 73 ? 9.717 0.412 -7.447 1.00 90.62 73 MET A C 1
ATOM 554 O O . MET A 1 73 ? 9.268 -0.464 -6.707 1.00 90.62 73 MET A O 1
ATOM 558 N N . LEU A 1 74 ? 10.011 1.644 -7.014 1.00 90.00 74 LEU A N 1
ATOM 559 C CA . LEU A 1 74 ? 9.935 2.075 -5.617 1.00 90.00 74 LEU A CA 1
ATOM 560 C C . LEU A 1 74 ? 9.068 3.323 -5.474 1.00 90.00 74 LEU A C 1
ATOM 562 O O . LEU A 1 74 ? 9.388 4.397 -5.997 1.00 90.00 74 LEU A O 1
ATOM 566 N N . ILE A 1 75 ? 7.992 3.168 -4.710 1.00 91.69 75 ILE A N 1
ATOM 567 C CA . ILE A 1 75 ? 6.972 4.187 -4.494 1.00 91.69 75 ILE A CA 1
ATOM 568 C C . ILE A 1 75 ? 6.818 4.422 -2.992 1.00 91.69 75 ILE A C 1
ATOM 570 O O . ILE A 1 75 ? 6.692 3.484 -2.213 1.00 91.69 75 ILE A O 1
ATOM 574 N N . GLY A 1 76 ? 6.798 5.680 -2.575 1.00 91.12 76 GLY A N 1
ATOM 575 C CA . GLY A 1 76 ? 6.347 6.088 -1.254 1.00 91.12 76 GLY A CA 1
ATOM 576 C C . GLY A 1 76 ? 4.860 6.421 -1.281 1.00 91.12 76 GLY A C 1
ATOM 577 O O . GLY A 1 76 ? 4.428 7.222 -2.106 1.00 91.12 76 GLY A O 1
ATOM 578 N N . GLY A 1 77 ? 4.082 5.839 -0.371 1.00 92.12 77 GLY A N 1
ATOM 579 C CA . GLY A 1 77 ? 2.657 6.124 -0.207 1.00 92.12 77 GLY A CA 1
ATOM 580 C C . GLY A 1 77 ? 2.369 6.689 1.177 1.00 92.12 77 GLY A C 1
ATOM 581 O O . GLY A 1 77 ? 2.903 6.195 2.169 1.00 92.12 77 GLY A O 1
ATOM 582 N N . THR A 1 78 ? 1.525 7.715 1.267 1.00 91.06 78 THR A N 1
ATOM 583 C CA . THR A 1 78 ? 1.094 8.315 2.536 1.00 91.06 78 THR A CA 1
ATOM 584 C C . THR A 1 78 ? -0.413 8.561 2.537 1.00 91.06 78 THR A C 1
ATOM 586 O O . THR A 1 78 ? -0.936 9.212 1.637 1.00 91.06 78 THR A O 1
ATOM 589 N N . ALA A 1 79 ? -1.116 8.043 3.545 1.00 90.25 79 ALA A N 1
ATOM 590 C CA . ALA A 1 79 ? -2.568 8.177 3.684 1.00 90.25 79 ALA A CA 1
ATOM 591 C C . ALA A 1 79 ? -3.014 7.951 5.136 1.00 90.25 79 ALA A C 1
ATOM 593 O O . ALA A 1 79 ? -2.218 7.540 5.981 1.00 90.25 79 ALA A O 1
ATOM 594 N N . SER A 1 80 ? -4.290 8.190 5.443 1.00 88.44 80 SER A N 1
ATOM 595 C CA . SER A 1 80 ? -4.848 7.819 6.749 1.00 88.44 80 SER A CA 1
ATOM 596 C C . SER A 1 80 ? -4.891 6.297 6.922 1.00 88.44 80 SER A C 1
ATOM 598 O O . SER A 1 80 ? -4.953 5.540 5.948 1.00 88.44 80 SER A O 1
ATOM 600 N N . GLY A 1 81 ? -4.911 5.823 8.170 1.00 85.38 81 GLY A N 1
ATOM 601 C CA . GLY A 1 81 ? -5.044 4.387 8.428 1.00 85.38 81 GLY A CA 1
ATOM 602 C C . GLY A 1 81 ? -6.341 3.782 7.870 1.00 85.38 81 GLY A C 1
ATOM 603 O O . GLY A 1 81 ? -6.341 2.626 7.457 1.00 85.38 81 GLY A O 1
ATOM 604 N N . GLN A 1 82 ? -7.434 4.553 7.797 1.00 86.62 82 GLN A N 1
ATOM 605 C CA . GLN A 1 82 ? -8.690 4.090 7.191 1.00 86.62 82 GLN A CA 1
ATOM 606 C C . GLN A 1 82 ? -8.535 3.814 5.691 1.00 86.62 82 GLN A C 1
ATOM 608 O O . GLN A 1 82 ? -8.989 2.772 5.219 1.00 86.62 82 GLN A O 1
ATOM 613 N N . VAL A 1 83 ? -7.853 4.706 4.963 1.00 90.69 83 VAL A N 1
ATOM 614 C CA . VAL A 1 83 ? -7.560 4.528 3.532 1.00 90.69 83 VAL A CA 1
ATOM 615 C C . VAL A 1 83 ? -6.707 3.281 3.316 1.00 90.69 83 VAL A C 1
ATOM 617 O O . VAL A 1 83 ? -7.086 2.416 2.529 1.00 90.69 83 VAL A O 1
ATOM 620 N N . TRP A 1 84 ? -5.617 3.127 4.076 1.00 90.31 84 TRP A N 1
ATOM 621 C CA . TRP A 1 84 ? -4.772 1.933 3.989 1.00 90.31 84 TRP A CA 1
ATOM 622 C C . TRP A 1 84 ? -5.529 0.650 4.314 1.00 90.31 84 TRP A C 1
ATOM 624 O O . TRP A 1 84 ? -5.412 -0.336 3.595 1.00 90.31 84 TRP A O 1
ATOM 634 N N . SER A 1 85 ? -6.335 0.654 5.376 1.00 87.44 85 SER A N 1
ATOM 635 C CA . SER A 1 85 ? -7.111 -0.521 5.761 1.00 87.44 85 SER A CA 1
ATOM 636 C C . SER A 1 85 ? -8.110 -0.929 4.680 1.00 87.44 85 SER A C 1
ATOM 638 O O . SER A 1 85 ? -8.239 -2.118 4.395 1.00 87.44 85 SER A O 1
ATOM 640 N N . LYS A 1 86 ? -8.801 0.040 4.068 1.00 89.69 86 LYS A N 1
ATOM 641 C CA . LYS A 1 86 ? -9.733 -0.220 2.969 1.00 89.69 86 LYS A CA 1
ATOM 642 C C . LYS A 1 86 ? -9.001 -0.791 1.755 1.00 89.69 86 LYS A C 1
ATOM 644 O O . LYS A 1 86 ? -9.354 -1.875 1.302 1.00 89.69 86 LYS A O 1
ATOM 649 N N . LEU A 1 87 ? -7.944 -0.114 1.302 1.00 92.19 87 LEU A N 1
ATOM 650 C CA . LEU A 1 87 ? -7.139 -0.537 0.155 1.00 92.19 87 LEU A CA 1
ATOM 651 C C . LEU A 1 87 ? -6.613 -1.966 0.330 1.00 92.19 87 LEU A C 1
ATOM 653 O O . LEU A 1 87 ? -6.751 -2.789 -0.566 1.00 92.19 87 LEU A O 1
ATOM 657 N N . LEU A 1 88 ? -6.035 -2.280 1.490 1.00 90.56 88 LEU A N 1
ATOM 658 C CA . LEU A 1 88 ? -5.432 -3.589 1.740 1.00 90.56 88 LEU A CA 1
ATOM 659 C C . LEU A 1 88 ? -6.461 -4.716 1.839 1.00 90.56 88 LEU A C 1
ATOM 661 O O . LEU A 1 88 ? -6.136 -5.857 1.525 1.00 90.56 88 LEU A O 1
ATOM 665 N N . VAL A 1 89 ? -7.695 -4.419 2.251 1.00 88.12 89 VAL A N 1
ATOM 666 C CA . VAL A 1 89 ? -8.778 -5.410 2.218 1.00 88.12 89 VAL A CA 1
ATOM 667 C C . VAL A 1 89 ? -9.305 -5.622 0.806 1.00 88.12 89 VAL A C 1
ATOM 669 O O . VAL A 1 89 ? -9.559 -6.759 0.428 1.00 88.12 89 VAL A O 1
ATOM 672 N N . GLU A 1 90 ? -9.462 -4.557 0.025 1.00 89.75 90 GLU A N 1
ATOM 673 C CA . GLU A 1 90 ? -10.034 -4.649 -1.322 1.00 89.75 90 GLU A CA 1
ATOM 674 C C . GLU A 1 90 ? -9.029 -5.177 -2.354 1.00 89.75 90 GLU A C 1
ATOM 676 O O . GLU A 1 90 ? -9.407 -5.898 -3.272 1.00 89.75 90 GLU A O 1
ATOM 681 N N . GLN A 1 91 ? -7.751 -4.823 -2.209 1.00 90.75 91 GLN A N 1
ATOM 682 C CA . GLN A 1 91 ? -6.724 -5.016 -3.238 1.00 90.75 91 GLN A CA 1
ATOM 683 C C . GLN A 1 91 ? -5.534 -5.846 -2.757 1.00 90.75 91 GLN A C 1
ATOM 685 O O . GLN A 1 91 ? -4.694 -6.230 -3.569 1.00 90.75 91 GLN A O 1
ATOM 690 N N . GLY A 1 92 ? -5.455 -6.168 -1.463 1.00 87.00 92 GLY A N 1
ATOM 691 C CA . GLY A 1 92 ? -4.303 -6.852 -0.878 1.00 87.00 92 GLY A CA 1
ATOM 692 C C . GLY A 1 92 ? -3.971 -8.188 -1.540 1.00 87.00 92 GLY A C 1
ATOM 693 O O . GLY A 1 92 ? -2.812 -8.447 -1.835 1.00 87.00 92 GLY A O 1
ATOM 694 N N . GLU A 1 93 ? -4.981 -8.996 -1.871 1.00 86.12 93 GLU A N 1
ATOM 695 C CA . GLU A 1 93 ? -4.771 -10.271 -2.573 1.00 86.12 93 GLU A CA 1
ATOM 696 C C . GLU A 1 93 ? -4.224 -10.066 -3.996 1.00 86.12 93 GLU A C 1
ATOM 698 O O . GLU A 1 93 ? -3.416 -10.848 -4.497 1.00 86.12 93 GLU A O 1
ATOM 703 N N . LEU A 1 94 ? -4.658 -9.005 -4.678 1.00 87.25 94 LEU A N 1
ATOM 704 C CA . LEU A 1 94 ? -4.142 -8.665 -6.000 1.00 87.25 94 LEU A CA 1
ATOM 705 C C . LEU A 1 94 ? -2.690 -8.174 -5.907 1.00 87.25 94 LEU A C 1
ATOM 707 O O . LEU A 1 94 ? -1.852 -8.598 -6.697 1.00 87.25 94 LEU A O 1
ATOM 711 N N . MET A 1 95 ? -2.374 -7.361 -4.898 1.00 89.06 95 MET A N 1
ATOM 712 C CA . MET A 1 95 ? -1.009 -6.915 -4.606 1.00 89.06 95 MET A CA 1
ATOM 713 C C . MET A 1 95 ? -0.084 -8.094 -4.259 1.00 89.06 95 MET A C 1
ATOM 715 O O . MET A 1 95 ? 1.026 -8.165 -4.787 1.00 89.06 95 MET A O 1
ATOM 719 N N . ASP A 1 96 ? -0.561 -9.061 -3.464 1.00 86.31 96 ASP A N 1
ATOM 720 C CA . ASP A 1 96 ? 0.158 -10.305 -3.152 1.00 86.31 96 ASP A CA 1
ATOM 721 C C . ASP A 1 96 ? 0.444 -11.122 -4.422 1.00 86.31 96 ASP A C 1
ATOM 723 O O . ASP A 1 96 ? 1.582 -11.535 -4.657 1.00 86.31 96 ASP A O 1
ATOM 727 N N . ARG A 1 97 ? -0.559 -11.306 -5.295 1.00 87.19 97 ARG A N 1
ATOM 728 C CA . ARG A 1 97 ? -0.395 -12.020 -6.578 1.00 87.19 97 ARG A CA 1
ATOM 729 C C . ARG A 1 97 ? 0.638 -11.369 -7.494 1.00 87.19 97 ARG A C 1
ATOM 731 O O . ARG A 1 97 ? 1.341 -12.074 -8.215 1.00 87.19 97 ARG A O 1
ATOM 738 N N . HIS A 1 98 ? 0.759 -10.046 -7.442 1.00 87.50 98 HIS A N 1
ATOM 739 C CA . HIS A 1 98 ? 1.747 -9.286 -8.206 1.00 87.50 98 HIS A CA 1
ATOM 740 C C . HIS A 1 98 ? 3.073 -9.075 -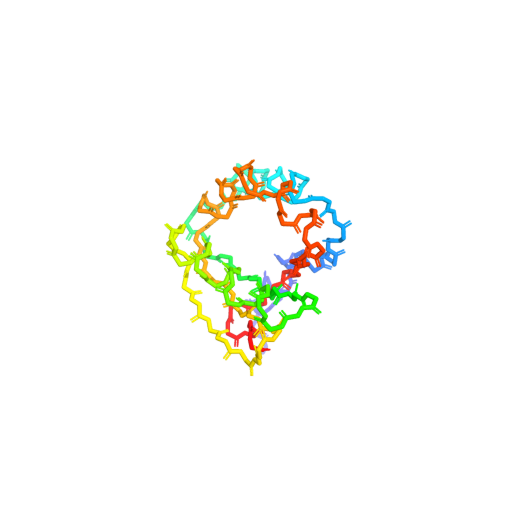7.465 1.00 87.50 98 HIS A C 1
ATOM 742 O O . HIS A 1 98 ? 3.901 -8.295 -7.926 1.00 87.50 98 HIS A O 1
ATOM 748 N N . SER A 1 99 ? 3.315 -9.785 -6.354 1.00 88.12 99 SER A N 1
ATOM 749 C CA . SER A 1 99 ? 4.562 -9.697 -5.576 1.00 88.12 99 SER A CA 1
ATOM 750 C C . SER A 1 99 ? 4.916 -8.268 -5.146 1.00 88.12 99 SER A C 1
ATOM 752 O O . SER A 1 99 ? 6.090 -7.900 -5.076 1.00 88.12 99 SER A O 1
ATOM 754 N N . ILE A 1 100 ? 3.901 -7.449 -4.875 1.00 88.88 100 ILE A N 1
ATOM 755 C CA . ILE A 1 100 ? 4.088 -6.099 -4.352 1.00 88.88 100 ILE A CA 1
ATOM 756 C C . ILE A 1 100 ? 4.351 -6.197 -2.858 1.00 88.88 100 ILE A C 1
ATOM 758 O O . ILE A 1 100 ? 3.680 -6.937 -2.147 1.00 88.88 100 ILE A O 1
ATOM 762 N N . GLN A 1 101 ? 5.341 -5.455 -2.378 1.00 89.50 101 GLN A N 1
ATOM 763 C CA . GLN A 1 101 ? 5.737 -5.480 -0.977 1.00 89.50 101 GLN A CA 1
ATOM 764 C C . GLN A 1 101 ? 5.506 -4.124 -0.336 1.00 89.50 101 GLN A C 1
ATOM 766 O O . GLN A 1 101 ? 5.941 -3.105 -0.869 1.00 89.50 101 GLN A O 1
ATOM 771 N N . LEU A 1 102 ? 4.875 -4.125 0.837 1.00 88.25 102 LEU A N 1
ATOM 772 C CA . LEU A 1 102 ? 4.677 -2.937 1.656 1.00 88.25 102 LEU A CA 1
ATOM 773 C C . LEU A 1 102 ? 5.547 -3.016 2.905 1.00 88.25 102 LEU A C 1
ATOM 775 O O . LEU A 1 102 ? 5.467 -3.965 3.676 1.00 88.25 102 LEU A O 1
ATOM 779 N N . SER A 1 103 ? 6.351 -1.983 3.122 1.00 85.19 103 SER A N 1
ATOM 780 C CA . SER A 1 103 ? 7.164 -1.814 4.325 1.00 85.19 103 SER A CA 1
ATOM 781 C C . SER A 1 103 ? 6.771 -0.518 5.029 1.00 85.19 103 SER A C 1
ATOM 783 O O . SER A 1 103 ? 6.738 0.523 4.368 1.00 85.19 103 SER A O 1
ATOM 785 N N . PRO A 1 104 ? 6.475 -0.525 6.341 1.00 83.75 104 PRO A N 1
ATOM 786 C CA . PRO A 1 104 ? 6.221 0.706 7.083 1.00 83.75 104 PRO A CA 1
ATOM 787 C C . PRO A 1 104 ? 7.374 1.707 6.932 1.00 83.75 104 PRO A C 1
ATOM 789 O O . PRO A 1 104 ? 8.546 1.330 6.925 1.00 83.75 104 PRO A O 1
ATOM 792 N N . ALA A 1 105 ? 7.046 2.991 6.822 1.00 77.88 105 ALA A N 1
ATOM 793 C CA . ALA A 1 105 ? 8.015 4.070 6.677 1.00 77.88 105 ALA A CA 1
ATOM 794 C C . ALA A 1 105 ? 7.702 5.221 7.637 1.00 77.88 105 ALA A C 1
ATOM 796 O O . ALA A 1 105 ? 6.546 5.477 7.971 1.00 77.88 105 ALA A O 1
ATOM 797 N N . ARG A 1 106 ? 8.737 5.965 8.049 1.00 68.19 106 ARG A N 1
ATOM 798 C CA . ARG A 1 106 ? 8.515 7.239 8.747 1.00 68.19 106 ARG A CA 1
ATOM 799 C C . ARG A 1 106 ? 7.926 8.255 7.759 1.00 68.19 106 ARG A C 1
ATOM 801 O O . ARG A 1 106 ? 8.404 8.307 6.620 1.00 68.19 106 ARG A O 1
ATOM 808 N N . PRO A 1 107 ? 6.963 9.093 8.175 1.00 61.66 107 PRO A N 1
ATOM 809 C CA . PRO A 1 107 ? 6.546 10.245 7.384 1.00 61.66 107 PRO A CA 1
ATOM 810 C C . PRO A 1 107 ? 7.777 11.082 7.002 1.00 61.66 107 PRO A C 1
ATOM 812 O O . PRO A 1 107 ? 8.574 11.438 7.865 1.00 61.66 107 PRO A O 1
ATOM 815 N N . GLY A 1 108 ? 7.983 11.317 5.703 1.00 57.97 108 GLY A N 1
ATOM 816 C CA . GLY A 1 108 ? 9.177 11.988 5.161 1.00 57.97 108 GLY A CA 1
ATOM 817 C C . GLY A 1 108 ? 10.298 11.061 4.666 1.00 57.97 108 GLY A C 1
ATOM 818 O O . GLY A 1 108 ? 11.077 11.477 3.815 1.00 57.97 108 GLY A O 1
ATOM 819 N N . ASN A 1 109 ? 10.325 9.791 5.090 1.00 54.62 109 ASN A N 1
ATOM 820 C CA . ASN A 1 109 ? 11.312 8.785 4.659 1.00 54.62 109 ASN A CA 1
ATOM 821 C C . ASN A 1 109 ? 10.738 7.744 3.689 1.00 54.62 109 ASN A C 1
ATOM 823 O O . ASN A 1 109 ? 11.398 6.745 3.417 1.00 54.62 109 ASN A O 1
ATOM 827 N N . ALA A 1 110 ? 9.524 7.942 3.169 1.00 56.47 110 ALA A N 1
ATOM 828 C CA . ALA A 1 110 ? 8.933 7.050 2.167 1.00 56.47 110 ALA A CA 1
ATOM 829 C C . ALA A 1 110 ? 9.655 7.104 0.802 1.00 56.47 110 ALA A C 1
ATOM 831 O O . ALA A 1 110 ? 9.286 6.367 -0.104 1.00 56.47 110 ALA A O 1
ATOM 832 N N . SER A 1 111 ? 10.686 7.948 0.671 1.00 46.47 111 SER A N 1
ATOM 833 C CA . SER A 1 111 ? 11.606 7.984 -0.467 1.00 46.47 111 SER A CA 1
ATOM 834 C C . SER A 1 111 ? 12.607 6.838 -0.480 1.00 46.47 111 SER A C 1
ATOM 836 O O . SER A 1 111 ? 13.172 6.500 0.589 1.00 46.47 111 SER A O 1
#

Radius of gyration: 14.3 Å; chains: 1; bounding box: 28×29×44 Å

Sequence (111 aa):
MSELDTIMEENMVCATVHAQHAATATTIRAYLAAHRPDRILSFKISTPSADMGDWCERLLADAGVSIRRTSPMLIGGTASGQVWSKLLVEQGELMDRHSIQLSPARPGNAS

Foldseek 3Di:
DDPVVVVVVPPDPQDQPPDQLLVVLVVLVVDVVVDPQPDKWKKKKFFPDLVVLVVVVVLLVVLVWDWDDPDSGIIMTIDGSVSSSVSSVVCRVVCVVRVMGIGTDDVVGSD

pLDDT: mean 76.91, std 19.03, range [36.25, 94.94]

Secondary structure (DSSP, 8-state):
--THHHHHHTT---------HHHHHHHHHHHHHHS-TT-EEEEEEE-SSHHHHHHHHHHHHHTT-EEEEEETTEEEEEEEHHHHHHHHHHHHHHHHHTT-EEEEE-TT---